Protein AF-Q0UBM4-F1 (afdb_monomer)

pLDDT: mean 86.52, std 18.06, range [36.97, 98.38]

Sequence (150 aa):
MHYLSWSVLALAASATPLAAHKRDNTVAVTSLEKHVNATSGSGNVAAAGRLSPFGDIGTGCGINWQEDVSYGGGLQAGSSNFGLGSGFTITPDTITIGAGIGLNTANASASVQFTGSRNGSVELTFSSSAPIACVPGMRDGKSIVTCKTM

Secondary structure (DSSP, 8-state):
---PPPPP-------PPPP-----TTEEEEEEEEEE-SSEEEEEEEEEEEETTTEEEEEEEEEEEETTTEEEEEEEEEESSEEEEEEEEE-SSEEEEEEEEEEGGGTEEEEEEEEEETTS-EEEEEEESS-EEEEEEEETTEEEEEEEE-

Structure (mmCIF, N/CA/C/O backbone):
data_AF-Q0UBM4-F1
#
_entry.id   AF-Q0UBM4-F1
#
loop_
_atom_site.group_PDB
_atom_site.id
_atom_site.type_symbol
_atom_site.label_atom_id
_atom_site.label_alt_id
_atom_site.label_comp_id
_atom_site.label_asym_id
_atom_site.label_entity_id
_atom_site.label_seq_id
_atom_site.pdbx_PDB_ins_code
_atom_site.Cartn_x
_atom_site.Cartn_y
_atom_site.Cartn_z
_atom_site.occupancy
_atom_site.B_iso_or_equiv
_atom_site.auth_seq_id
_atom_site.auth_comp_id
_atom_site.auth_asym_id
_atom_site.auth_atom_id
_atom_site.pdbx_PDB_model_num
ATOM 1 N N . MET A 1 1 ? 56.326 -25.542 -29.195 1.00 36.97 1 MET A N 1
ATOM 2 C CA . MET A 1 1 ? 55.181 -25.323 -30.108 1.00 36.97 1 MET A CA 1
ATOM 3 C C . MET A 1 1 ? 54.330 -26.586 -30.031 1.00 36.97 1 MET A C 1
ATOM 5 O O . MET A 1 1 ? 54.819 -27.623 -30.443 1.00 36.97 1 MET A O 1
ATOM 9 N N . HIS A 1 2 ? 53.381 -26.631 -29.086 1.00 37.31 2 HIS A N 1
ATOM 10 C CA . HIS A 1 2 ? 51.919 -26.498 -29.292 1.00 37.31 2 HIS A CA 1
ATOM 11 C C . HIS A 1 2 ? 51.336 -27.685 -30.101 1.00 37.31 2 HIS A C 1
ATOM 13 O O . HIS A 1 2 ? 51.873 -27.998 -31.150 1.00 37.31 2 HIS A O 1
ATOM 19 N N . TYR A 1 3 ? 50.289 -28.418 -29.703 1.00 37.66 3 TYR A N 1
ATOM 20 C CA . TYR A 1 3 ? 49.073 -28.063 -28.958 1.00 37.66 3 TYR A CA 1
ATOM 21 C C . TYR A 1 3 ? 48.507 -29.282 -28.190 1.00 37.66 3 TYR A C 1
ATOM 23 O O . TYR A 1 3 ? 48.467 -30.383 -28.733 1.00 37.66 3 TYR A O 1
ATOM 31 N N . LEU A 1 4 ? 48.008 -29.075 -26.962 1.00 43.72 4 LEU A N 1
ATOM 32 C CA . LEU A 1 4 ? 47.051 -29.983 -26.314 1.00 43.72 4 LEU A CA 1
ATOM 33 C C . LEU A 1 4 ? 45.644 -29.646 -26.835 1.00 43.72 4 LEU A C 1
ATOM 35 O O . LEU A 1 4 ? 45.197 -28.509 -26.703 1.00 43.72 4 LEU A O 1
ATOM 39 N N . SER A 1 5 ? 44.957 -30.630 -27.413 1.00 45.50 5 SER A N 1
ATOM 40 C CA . SER A 1 5 ? 43.545 -30.547 -27.804 1.00 45.50 5 SER A CA 1
ATOM 41 C C . SER A 1 5 ? 42.665 -30.824 -26.584 1.00 45.50 5 SER A C 1
ATOM 43 O O . SER A 1 5 ? 42.722 -31.920 -26.028 1.00 45.50 5 SER A O 1
ATOM 45 N N . TRP A 1 6 ? 41.856 -29.854 -26.160 1.00 40.59 6 TRP A N 1
ATOM 46 C CA . TRP A 1 6 ? 40.820 -30.042 -25.141 1.00 40.59 6 TRP A CA 1
ATOM 47 C C . TRP A 1 6 ? 39.453 -30.152 -25.814 1.00 40.59 6 TRP A C 1
ATOM 49 O O . TRP A 1 6 ? 38.990 -29.223 -26.472 1.00 40.59 6 TRP A O 1
ATOM 59 N N . SER A 1 7 ? 38.818 -31.309 -25.649 1.00 48.16 7 SER A N 1
ATOM 60 C CA . SER A 1 7 ? 37.453 -31.578 -26.097 1.00 48.16 7 SER A CA 1
ATOM 61 C C . SER A 1 7 ? 36.454 -30.819 -25.219 1.00 48.16 7 SER A C 1
ATOM 63 O O . SER A 1 7 ? 36.449 -30.983 -24.000 1.00 48.16 7 SER A O 1
ATOM 65 N N . VAL A 1 8 ? 35.591 -30.006 -25.829 1.00 50.16 8 VAL A N 1
ATOM 66 C CA . VAL A 1 8 ? 34.486 -29.318 -25.144 1.00 50.16 8 VAL A CA 1
ATOM 67 C C . VAL A 1 8 ? 33.307 -30.285 -25.002 1.00 50.16 8 VAL A C 1
ATOM 69 O O . VAL A 1 8 ? 32.775 -30.771 -25.998 1.00 50.16 8 VAL A O 1
ATOM 72 N N . LEU A 1 9 ? 32.896 -30.561 -23.763 1.00 48.84 9 LEU A N 1
ATOM 73 C CA . LEU A 1 9 ? 31.675 -31.301 -23.440 1.00 48.84 9 LEU A CA 1
ATOM 74 C C . LEU A 1 9 ? 30.490 -30.318 -23.443 1.00 48.84 9 LEU A C 1
ATOM 76 O O . LEU A 1 9 ? 30.443 -29.404 -22.621 1.00 48.84 9 LEU A O 1
ATOM 80 N N . ALA A 1 10 ? 29.538 -30.481 -24.362 1.00 53.50 10 ALA A N 1
ATOM 81 C CA . ALA A 1 10 ? 28.302 -29.700 -24.369 1.00 53.50 10 ALA A CA 1
ATOM 82 C C . ALA A 1 10 ? 27.310 -30.273 -23.340 1.00 53.50 10 ALA A C 1
ATOM 84 O O . ALA A 1 10 ? 26.873 -31.417 -23.470 1.00 53.50 10 ALA A O 1
ATOM 85 N N . LEU A 1 11 ? 26.942 -29.486 -22.321 1.00 47.72 11 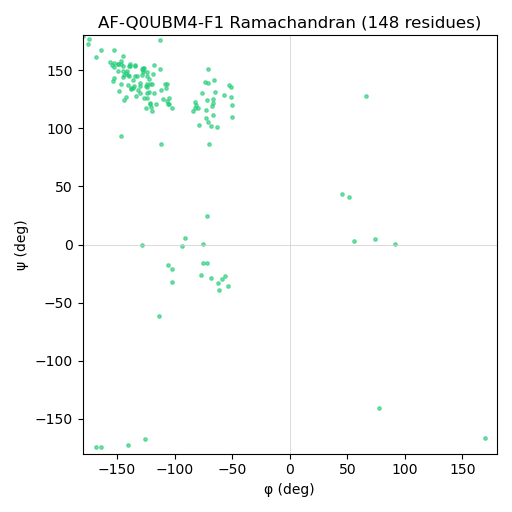LEU A N 1
ATOM 86 C CA . LEU A 1 11 ? 25.814 -29.804 -21.441 1.00 47.72 11 LEU A CA 1
ATOM 87 C C . LEU A 1 11 ? 24.502 -29.579 -22.203 1.00 47.72 11 LEU A C 1
ATOM 89 O O . LEU A 1 11 ? 24.156 -28.448 -22.545 1.00 47.72 11 LEU A O 1
ATOM 93 N N . ALA A 1 12 ? 23.747 -30.652 -22.425 1.00 49.31 12 ALA A N 1
ATOM 94 C CA . ALA A 1 12 ? 22.353 -30.565 -22.831 1.00 49.31 12 ALA A CA 1
ATOM 95 C C . ALA A 1 12 ? 21.511 -30.106 -21.629 1.00 49.31 12 ALA A C 1
ATOM 97 O O . ALA A 1 12 ? 21.311 -30.856 -20.675 1.00 49.31 12 ALA A O 1
ATOM 98 N N . ALA A 1 13 ? 21.020 -28.867 -21.666 1.00 46.41 13 ALA A N 1
ATOM 99 C CA . ALA A 1 13 ? 19.990 -28.405 -20.746 1.00 46.41 13 ALA A CA 1
ATOM 100 C C . ALA A 1 13 ? 18.665 -29.088 -21.117 1.00 46.41 13 ALA A C 1
ATOM 102 O O . ALA A 1 13 ? 18.042 -28.760 -22.127 1.00 46.41 13 ALA A O 1
ATOM 103 N N . SER A 1 14 ? 18.238 -30.068 -20.323 1.00 49.84 14 SER A N 1
ATOM 104 C CA . SER A 1 14 ? 16.912 -30.666 -20.445 1.00 49.84 14 SER A CA 1
ATOM 105 C C . SER A 1 14 ? 15.857 -29.640 -20.025 1.00 49.84 14 SER A C 1
ATOM 107 O O . SER A 1 14 ? 15.654 -29.404 -18.834 1.00 49.84 14 SER A O 1
ATOM 109 N N . ALA A 1 15 ? 15.194 -29.018 -21.000 1.00 47.88 15 ALA A N 1
ATOM 110 C CA . ALA A 1 15 ? 13.982 -28.247 -20.766 1.00 47.88 15 ALA A CA 1
ATOM 111 C C . ALA A 1 15 ? 12.874 -29.209 -20.316 1.00 47.88 15 ALA A C 1
ATOM 113 O O . ALA A 1 15 ? 12.421 -30.059 -21.084 1.00 47.88 15 ALA A O 1
ATOM 114 N N . THR A 1 16 ? 12.454 -29.107 -19.059 1.00 52.97 16 THR A N 1
ATOM 115 C CA . THR A 1 16 ? 11.250 -29.781 -18.574 1.00 52.97 16 THR A CA 1
ATOM 116 C C . THR A 1 16 ? 10.032 -29.163 -19.269 1.00 52.97 16 THR A C 1
ATOM 118 O O . THR A 1 16 ? 9.858 -27.943 -19.215 1.00 52.97 16 THR A O 1
ATOM 121 N N . PRO A 1 17 ? 9.169 -29.947 -19.941 1.00 48.25 17 PRO A N 1
ATOM 122 C CA . PRO A 1 17 ? 7.923 -29.403 -20.455 1.00 48.25 17 PRO A CA 1
ATOM 123 C C . PRO A 1 17 ? 7.040 -29.028 -19.260 1.00 48.25 17 PRO A C 1
ATOM 125 O O . PRO A 1 17 ? 6.744 -29.876 -18.416 1.00 48.25 17 PRO A O 1
ATOM 128 N N . LEU A 1 18 ? 6.637 -27.753 -19.177 1.00 47.31 18 LEU A N 1
ATOM 129 C CA . LEU A 1 18 ? 5.588 -27.318 -18.257 1.00 47.31 18 LEU A CA 1
ATOM 130 C C . LEU A 1 18 ? 4.381 -28.240 -18.449 1.00 47.31 18 LEU A C 1
ATOM 132 O O . LEU A 1 18 ? 3.827 -28.328 -19.546 1.00 47.31 18 LEU A O 1
ATOM 136 N N . ALA A 1 19 ? 3.987 -28.926 -17.378 1.00 48.41 19 ALA A N 1
ATOM 137 C CA . ALA A 1 19 ? 2.752 -29.686 -17.342 1.00 48.41 19 ALA A CA 1
ATOM 138 C C . ALA A 1 19 ? 1.604 -28.782 -17.811 1.00 48.41 19 ALA A C 1
ATOM 140 O O . ALA A 1 19 ? 1.424 -27.671 -17.307 1.00 48.41 19 ALA A O 1
ATOM 141 N N . ALA A 1 20 ? 0.847 -29.246 -18.802 1.00 45.69 20 ALA A N 1
ATOM 142 C CA . ALA A 1 20 ? -0.314 -28.534 -19.303 1.00 45.69 20 ALA A CA 1
ATOM 143 C C . ALA A 1 20 ? -1.352 -28.433 -18.173 1.00 45.69 20 ALA A C 1
ATOM 145 O O . ALA A 1 20 ? -2.048 -29.400 -17.862 1.00 45.69 20 ALA A O 1
ATOM 146 N N . HIS A 1 21 ? -1.430 -27.269 -17.526 1.00 50.00 21 HIS A N 1
ATOM 147 C CA . HIS A 1 21 ? -2.497 -26.963 -16.582 1.00 50.00 21 HIS A CA 1
ATOM 148 C C . HIS A 1 21 ? -3.846 -27.102 -17.301 1.00 50.00 21 HIS A C 1
ATOM 150 O O . HIS A 1 21 ? -4.048 -26.516 -18.367 1.00 50.00 21 HIS A O 1
ATOM 156 N N . LYS A 1 22 ? -4.778 -27.872 -16.718 1.00 45.59 22 LYS A N 1
ATOM 157 C CA . LYS A 1 22 ? -6.197 -27.849 -17.103 1.00 45.59 22 LYS A CA 1
ATOM 158 C C . LYS A 1 22 ? -6.653 -26.385 -17.109 1.00 45.59 22 LYS A C 1
ATOM 160 O O . LYS A 1 22 ? -6.734 -25.771 -16.050 1.00 45.59 22 LYS A O 1
ATOM 165 N N . ARG A 1 23 ? -6.903 -25.828 -18.299 1.00 48.62 23 ARG A N 1
ATOM 166 C CA . ARG A 1 23 ? -7.475 -24.489 -18.481 1.00 48.62 23 ARG A CA 1
ATOM 167 C C . ARG A 1 23 ? -8.934 -24.518 -18.044 1.00 48.62 23 ARG A C 1
ATOM 169 O O . ARG A 1 23 ? -9.822 -24.747 -18.858 1.00 48.62 23 ARG A O 1
ATOM 176 N N . ASP A 1 24 ? -9.171 -24.309 -16.760 1.00 58.72 24 ASP A N 1
ATOM 177 C CA . ASP A 1 24 ? -10.438 -23.737 -16.333 1.00 58.72 24 ASP A CA 1
ATOM 178 C C . ASP A 1 24 ? -10.321 -22.226 -16.587 1.00 58.72 24 ASP A C 1
ATOM 180 O O . ASP A 1 24 ? -9.568 -21.527 -15.913 1.00 58.72 24 ASP A O 1
ATOM 184 N N . ASN A 1 25 ? -10.945 -21.736 -17.662 1.00 59.38 25 ASN A N 1
ATOM 185 C CA . ASN A 1 25 ? -10.786 -20.368 -18.188 1.00 59.38 25 ASN A CA 1
ATOM 186 C C . ASN A 1 25 ? -11.458 -19.288 -17.307 1.00 59.38 25 ASN A C 1
ATOM 188 O O . ASN A 1 25 ? -11.834 -18.225 -17.798 1.00 59.38 25 ASN A O 1
ATOM 192 N N . THR A 1 26 ? -11.658 -19.541 -16.016 1.00 81.19 26 THR A N 1
ATOM 193 C CA . THR A 1 26 ? -12.368 -18.625 -15.115 1.00 81.19 26 THR A CA 1
ATOM 194 C C . THR A 1 26 ? -11.515 -17.437 -14.677 1.00 81.19 26 THR A C 1
ATOM 196 O O . THR A 1 26 ? -12.078 -16.382 -14.399 1.00 81.19 26 THR A O 1
ATOM 199 N N . VAL A 1 27 ? -10.181 -17.563 -14.663 1.00 89.75 27 VAL A N 1
ATOM 200 C CA . VAL A 1 27 ? -9.229 -16.481 -14.348 1.00 89.75 27 VAL A CA 1
ATOM 201 C C . VAL A 1 27 ? -8.066 -16.512 -15.336 1.00 89.75 27 VAL A C 1
ATOM 203 O O . VAL A 1 27 ? -7.504 -17.573 -15.602 1.00 89.75 27 VAL A O 1
ATOM 206 N N . ALA A 1 28 ? -7.684 -15.351 -15.865 1.00 93.44 28 ALA A N 1
ATOM 207 C CA . ALA A 1 28 ? -6.586 -15.216 -16.816 1.00 93.44 28 ALA A CA 1
ATOM 208 C C . ALA A 1 28 ? -5.667 -14.047 -16.453 1.00 93.44 28 ALA A C 1
ATOM 210 O O . ALA A 1 28 ? -6.090 -13.081 -15.818 1.00 93.44 28 ALA A O 1
ATOM 211 N N . VAL A 1 29 ? -4.406 -14.130 -16.888 1.00 95.12 29 VAL A N 1
ATOM 212 C CA . VAL A 1 29 ? -3.482 -12.990 -16.855 1.00 95.12 29 VAL A CA 1
ATOM 213 C C . VAL A 1 29 ? -3.991 -11.951 -17.847 1.00 95.12 29 VAL A C 1
ATOM 215 O O . VAL A 1 29 ? -4.109 -12.237 -19.037 1.00 95.12 29 VAL A O 1
ATOM 218 N N . THR A 1 30 ? -4.314 -10.765 -17.346 1.00 95.44 30 THR A N 1
ATOM 219 C CA . THR A 1 30 ? -4.857 -9.657 -18.142 1.00 95.44 30 THR A CA 1
ATOM 220 C C . THR A 1 30 ? -3.814 -8.597 -18.456 1.00 95.44 30 THR A C 1
ATOM 222 O O . THR A 1 30 ? -3.978 -7.864 -19.425 1.00 95.44 30 THR A O 1
ATOM 225 N N . SER A 1 31 ? -2.734 -8.532 -17.676 1.00 95.94 31 SER A N 1
ATOM 226 C CA . SER A 1 31 ? -1.597 -7.655 -17.944 1.00 95.94 31 SER A CA 1
ATOM 227 C C . SER A 1 31 ? -0.302 -8.315 -17.481 1.00 95.94 31 SER A C 1
ATOM 229 O O . SER A 1 31 ? -0.244 -8.936 -16.417 1.00 95.94 31 SER A O 1
ATOM 231 N N . LEU A 1 32 ? 0.728 -8.184 -18.311 1.00 96.88 32 LEU A N 1
ATOM 232 C CA . LEU A 1 32 ? 2.115 -8.506 -18.006 1.00 96.88 32 LEU A CA 1
ATOM 233 C C . LEU A 1 32 ? 2.968 -7.500 -18.772 1.00 96.88 32 LEU A C 1
ATOM 235 O O . LEU A 1 32 ? 3.254 -7.680 -19.956 1.00 96.88 32 LEU A O 1
ATOM 239 N N . GLU A 1 33 ? 3.311 -6.412 -18.102 1.00 97.12 33 GLU A N 1
ATOM 240 C CA . GLU A 1 33 ? 3.904 -5.238 -18.729 1.00 97.12 33 GLU A CA 1
ATOM 241 C C . GLU A 1 33 ? 5.187 -4.839 -18.009 1.00 97.12 33 GLU A C 1
ATOM 243 O O . GLU A 1 33 ? 5.387 -5.086 -16.815 1.00 97.12 33 GLU A O 1
ATOM 248 N N . LYS A 1 34 ? 6.099 -4.251 -18.780 1.00 96.81 34 LYS A N 1
ATOM 249 C CA . LYS A 1 34 ? 7.383 -3.758 -18.299 1.00 96.81 34 LYS A CA 1
ATOM 250 C C . LYS A 1 34 ? 7.789 -2.549 -19.123 1.00 96.81 34 LYS A C 1
ATOM 252 O O . LYS A 1 34 ? 7.832 -2.621 -20.350 1.00 96.81 34 LYS A O 1
ATOM 257 N N . HIS A 1 35 ? 8.195 -1.490 -18.436 1.00 96.62 35 HIS A N 1
ATOM 258 C CA . HIS A 1 35 ? 8.743 -0.288 -19.050 1.00 96.62 35 HIS A CA 1
ATOM 259 C C . HIS A 1 35 ? 10.052 0.079 -18.365 1.00 96.62 35 HIS A C 1
ATOM 261 O O . HIS A 1 35 ? 10.126 0.111 -17.143 1.00 96.62 35 HIS A O 1
ATOM 267 N N . VAL A 1 36 ? 11.104 0.327 -19.143 1.00 96.81 36 VAL A N 1
ATOM 268 C CA . VAL A 1 36 ? 12.428 0.678 -18.613 1.00 96.81 36 VAL A CA 1
ATOM 269 C C . VAL A 1 36 ? 13.049 1.747 -19.494 1.00 96.81 36 VAL A C 1
ATOM 271 O O . VAL A 1 36 ? 12.989 1.655 -20.719 1.00 96.81 36 VAL A O 1
ATOM 274 N N . ASN A 1 37 ? 13.663 2.738 -18.863 1.00 96.6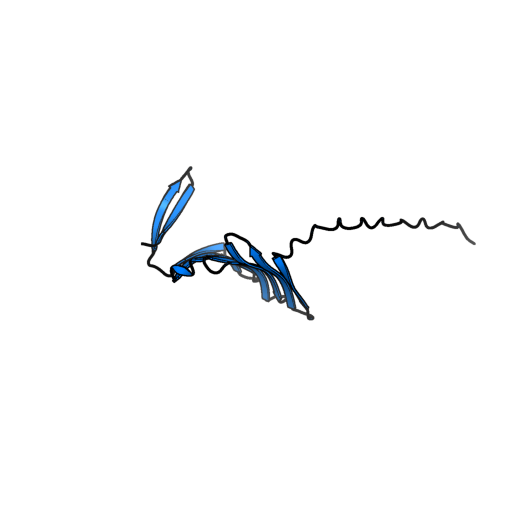2 37 ASN A N 1
ATOM 275 C CA . ASN A 1 37 ? 14.570 3.682 -19.501 1.00 96.62 37 ASN A CA 1
ATOM 276 C C . ASN A 1 37 ? 15.913 3.694 -18.740 1.00 96.62 37 ASN A C 1
ATOM 278 O O . ASN A 1 37 ? 16.184 2.796 -17.946 1.00 96.62 37 ASN A O 1
ATOM 282 N N . ALA A 1 38 ? 16.773 4.678 -19.015 1.00 96.12 38 ALA A N 1
ATOM 283 C CA . ALA A 1 38 ? 18.115 4.733 -18.441 1.00 96.12 38 ALA A CA 1
ATOM 284 C C . ALA A 1 38 ? 18.145 4.856 -16.904 1.00 96.12 38 ALA A C 1
ATOM 286 O O . ALA A 1 38 ? 19.055 4.308 -16.296 1.00 96.12 38 ALA A O 1
ATOM 287 N N . THR A 1 39 ? 17.179 5.546 -16.287 1.00 96.62 39 THR A N 1
ATOM 288 C CA . THR A 1 39 ? 17.207 5.896 -14.851 1.00 96.62 39 THR A CA 1
ATOM 289 C C . THR A 1 39 ? 15.936 5.501 -14.098 1.00 96.62 39 THR A C 1
ATOM 291 O O . THR A 1 39 ? 15.820 5.734 -12.897 1.00 96.62 39 THR A O 1
ATOM 294 N N . SER A 1 40 ? 14.946 4.909 -14.767 1.00 97.56 40 SER A N 1
ATOM 295 C CA . SER A 1 40 ? 13.687 4.503 -14.151 1.00 97.56 40 SER A CA 1
ATOM 296 C C . SER A 1 40 ? 13.026 3.330 -14.863 1.00 97.56 40 SER A C 1
ATOM 298 O O . SER A 1 40 ? 13.385 2.932 -15.978 1.00 97.56 40 SER A O 1
ATOM 300 N N . GLY A 1 41 ? 12.028 2.762 -14.199 1.00 98.06 41 GLY A N 1
ATOM 301 C CA . GLY A 1 41 ? 11.185 1.754 -14.807 1.00 98.06 41 GLY A CA 1
ATOM 302 C C . GLY A 1 41 ? 10.014 1.329 -13.942 1.00 98.06 41 GLY A C 1
ATOM 303 O O . GLY A 1 41 ? 9.823 1.782 -12.812 1.00 98.06 41 GLY A O 1
ATOM 304 N N . SER A 1 42 ? 9.213 0.450 -14.523 1.00 97.94 42 SER A N 1
ATOM 305 C CA . SER A 1 42 ? 8.085 -0.207 -13.895 1.00 97.94 42 SER A CA 1
ATOM 306 C C . SER A 1 42 ? 7.923 -1.622 -14.436 1.00 97.94 42 SER A C 1
ATOM 308 O O . SER A 1 42 ? 8.387 -1.975 -15.526 1.00 97.94 42 SER A O 1
ATOM 310 N N . GLY A 1 43 ? 7.250 -2.449 -13.651 1.00 97.81 43 GLY A N 1
ATOM 311 C CA . GLY A 1 43 ? 6.777 -3.749 -14.089 1.00 97.81 43 GLY A CA 1
ATOM 312 C C . GLY A 1 43 ? 5.546 -4.138 -13.299 1.00 97.81 43 GLY A C 1
ATOM 313 O O . GLY A 1 43 ? 5.457 -3.840 -12.109 1.00 97.81 43 GLY A O 1
ATOM 314 N N . ASN A 1 44 ? 4.600 -4.798 -13.951 1.00 97.81 44 ASN A N 1
ATOM 315 C CA . ASN A 1 44 ? 3.374 -5.239 -13.310 1.00 97.81 44 ASN A CA 1
ATOM 316 C C . ASN A 1 44 ? 2.879 -6.559 -13.891 1.00 97.81 44 ASN A C 1
ATOM 318 O O . ASN A 1 44 ? 3.144 -6.914 -15.040 1.00 97.81 44 ASN A O 1
ATOM 322 N N . VAL A 1 45 ? 2.117 -7.268 -13.069 1.00 97.75 45 VAL A N 1
ATOM 323 C CA . VAL A 1 45 ? 1.331 -8.425 -13.476 1.00 97.75 45 VAL A CA 1
ATOM 324 C C . VAL A 1 45 ? -0.052 -8.306 -12.858 1.00 97.75 45 VAL A C 1
ATOM 326 O O . VAL A 1 45 ? -0.194 -7.959 -11.686 1.00 97.75 45 VAL A O 1
ATOM 329 N N . ALA A 1 46 ? -1.078 -8.586 -13.650 1.00 97.06 46 ALA A N 1
ATOM 330 C CA . ALA A 1 46 ? -2.452 -8.630 -13.183 1.00 97.06 46 ALA A CA 1
ATOM 331 C C . ALA A 1 46 ? -3.163 -9.864 -13.725 1.00 97.06 46 ALA A C 1
ATOM 333 O O . ALA A 1 46 ? -2.936 -10.295 -14.858 1.00 97.06 46 ALA A O 1
ATOM 334 N N . ALA A 1 47 ? -4.045 -10.418 -12.905 1.00 96.12 47 ALA A N 1
ATOM 335 C CA . ALA A 1 47 ? -4.956 -11.477 -13.279 1.00 96.12 47 ALA A CA 1
ATOM 336 C C . ALA A 1 47 ? -6.372 -11.096 -12.856 1.00 96.12 47 ALA A C 1
ATOM 338 O O . ALA A 1 47 ? -6.595 -10.562 -11.769 1.00 96.12 47 ALA A O 1
ATOM 339 N N . ALA A 1 48 ? -7.338 -11.384 -13.715 1.00 95.56 48 ALA A N 1
ATOM 340 C CA . ALA A 1 48 ? -8.738 -11.119 -13.442 1.00 95.56 48 ALA A CA 1
ATOM 341 C C . ALA A 1 48 ? -9.615 -12.204 -14.058 1.00 95.56 48 ALA A C 1
ATOM 343 O O . ALA A 1 48 ? -9.188 -12.972 -14.925 1.00 95.56 48 ALA A O 1
ATOM 344 N N . GLY A 1 49 ? -10.848 -12.277 -13.581 1.00 93.31 49 GLY A N 1
ATOM 345 C CA . GLY A 1 49 ? -11.806 -13.257 -14.053 1.00 93.31 49 GLY A CA 1
ATOM 346 C C . GLY A 1 49 ? -13.054 -13.309 -13.195 1.00 93.31 49 GLY A C 1
ATOM 347 O O . GLY A 1 49 ? -13.294 -12.427 -12.374 1.00 93.31 49 GLY A O 1
ATOM 348 N N . ARG A 1 50 ? -13.847 -14.360 -13.380 1.00 91.56 50 ARG A N 1
ATOM 349 C CA . ARG A 1 50 ? -15.091 -14.576 -12.647 1.00 91.56 50 ARG A CA 1
ATOM 350 C C . ARG A 1 50 ? -15.014 -15.890 -11.890 1.00 91.56 50 ARG A C 1
ATOM 352 O O . ARG A 1 50 ? -14.903 -16.948 -12.498 1.00 91.56 50 ARG A O 1
ATOM 359 N N . LEU A 1 51 ? -15.102 -15.829 -10.565 1.00 85.44 51 LEU A N 1
ATOM 360 C CA . LEU A 1 51 ? -14.991 -16.987 -9.684 1.00 85.44 51 LEU A CA 1
ATOM 361 C C . LEU A 1 51 ? -16.230 -17.084 -8.794 1.00 85.44 51 LEU A C 1
ATOM 363 O O . LEU A 1 51 ? -16.493 -16.200 -7.984 1.00 85.44 51 LEU A O 1
ATOM 367 N N . SER A 1 52 ? -17.003 -18.162 -8.917 1.00 82.25 52 SER A N 1
ATOM 368 C CA . SER A 1 52 ? -18.124 -18.419 -8.003 1.00 82.25 52 SER A CA 1
ATOM 369 C C . SER A 1 52 ? -17.603 -18.814 -6.611 1.00 82.25 52 SER A C 1
ATOM 371 O O . SER A 1 52 ? -16.643 -19.584 -6.544 1.00 82.25 52 SER A O 1
ATOM 373 N N . PRO A 1 53 ? -18.195 -18.335 -5.497 1.00 86.06 53 PRO A N 1
ATOM 374 C CA . PRO A 1 53 ? -19.367 -17.452 -5.393 1.00 86.06 53 PRO A CA 1
ATOM 375 C C . PRO A 1 53 ? -19.034 -15.946 -5.367 1.00 86.06 53 PRO A C 1
ATOM 377 O O . PRO A 1 53 ? -19.918 -15.125 -5.144 1.00 86.06 53 PRO A O 1
ATOM 380 N N . PHE A 1 54 ? -17.772 -15.568 -5.560 1.00 83.62 54 PHE A N 1
ATOM 381 C CA . PHE A 1 54 ? -17.270 -14.200 -5.389 1.00 83.62 54 PHE A CA 1
ATOM 382 C C . PHE A 1 54 ? -17.644 -13.232 -6.522 1.00 83.62 54 PHE A C 1
ATOM 384 O O . PHE A 1 54 ? -17.556 -12.020 -6.334 1.00 83.62 54 PHE A O 1
ATOM 391 N N . GLY A 1 55 ? -18.078 -13.749 -7.673 1.00 87.44 55 GLY A N 1
ATOM 392 C CA . GLY A 1 55 ? -18.372 -12.940 -8.852 1.00 87.44 55 GLY A CA 1
ATOM 393 C C . GLY A 1 55 ? -17.090 -12.531 -9.569 1.00 87.44 55 GLY A C 1
ATOM 394 O O . GLY A 1 55 ? -16.174 -13.343 -9.703 1.00 87.44 55 GLY A O 1
ATOM 395 N N . ASP A 1 56 ? -17.041 -11.297 -10.063 1.00 91.56 56 ASP A N 1
ATOM 396 C CA . ASP A 1 56 ? -15.861 -10.786 -10.757 1.00 91.56 56 ASP A CA 1
ATOM 397 C C . ASP A 1 56 ? -14.775 -10.435 -9.739 1.00 91.56 56 ASP A C 1
ATOM 399 O O . ASP A 1 56 ? -15.032 -9.762 -8.736 1.00 91.56 56 ASP A O 1
ATOM 403 N N . ILE A 1 57 ? -13.567 -10.925 -9.998 1.00 93.62 57 ILE A N 1
ATOM 404 C CA . ILE A 1 57 ? -12.392 -10.744 -9.156 1.00 93.62 57 ILE A CA 1
ATOM 405 C C . ILE A 1 57 ? -11.223 -10.216 -9.979 1.00 93.62 57 ILE A C 1
ATOM 407 O O . ILE A 1 57 ? -11.075 -10.516 -11.167 1.00 93.62 57 ILE A O 1
ATOM 411 N N . GLY A 1 58 ? -10.350 -9.471 -9.316 1.00 95.25 58 GLY A N 1
ATOM 412 C CA . GLY A 1 58 ? -9.080 -9.032 -9.869 1.00 95.25 58 GLY A CA 1
ATOM 413 C C . GLY A 1 58 ? -8.004 -9.023 -8.800 1.00 95.25 58 GLY A C 1
ATOM 414 O O . GLY A 1 58 ? -8.277 -8.735 -7.635 1.00 95.25 58 GLY A O 1
ATOM 415 N N . THR A 1 59 ? -6.781 -9.341 -9.200 1.00 96.75 59 THR A N 1
ATOM 416 C CA . THR A 1 59 ? -5.579 -9.133 -8.401 1.00 96.75 59 THR A CA 1
ATOM 417 C C . THR A 1 59 ? -4.457 -8.634 -9.294 1.00 96.75 59 THR A C 1
ATOM 419 O O . THR A 1 59 ? -4.347 -9.028 -10.455 1.00 96.75 59 THR A O 1
ATOM 422 N N . GLY A 1 60 ? -3.614 -7.766 -8.766 1.00 97.06 60 GLY A N 1
ATOM 423 C CA . GLY A 1 60 ? -2.456 -7.263 -9.471 1.00 97.06 60 GLY A CA 1
ATOM 424 C C . GLY A 1 60 ? -1.368 -6.853 -8.507 1.00 97.06 60 GLY A C 1
ATOM 425 O O . GLY A 1 60 ? -1.623 -6.483 -7.361 1.00 97.06 60 GLY A O 1
ATOM 426 N N . CYS A 1 61 ? -0.139 -6.924 -8.987 1.00 97.31 61 CYS A N 1
ATOM 427 C CA . CYS A 1 61 ? 0.995 -6.335 -8.314 1.00 97.31 61 CYS A CA 1
ATOM 428 C C . CYS A 1 61 ? 1.854 -5.573 -9.305 1.00 97.31 61 CYS A C 1
ATOM 430 O O . CYS A 1 61 ? 1.868 -5.856 -10.505 1.00 97.31 61 CYS A O 1
ATOM 432 N N . GLY A 1 62 ? 2.567 -4.589 -8.785 1.00 97.75 62 GLY A N 1
ATOM 433 C CA . GLY A 1 62 ? 3.467 -3.787 -9.584 1.00 97.75 62 GLY A CA 1
ATOM 434 C C . GLY A 1 62 ? 4.601 -3.243 -8.749 1.00 97.75 62 GLY A C 1
ATOM 435 O O . GLY A 1 62 ? 4.487 -3.117 -7.531 1.00 97.75 62 GLY A O 1
ATOM 436 N N . ILE A 1 63 ? 5.689 -2.933 -9.435 1.00 97.62 63 ILE A N 1
ATOM 437 C CA . ILE A 1 63 ? 6.829 -2.207 -8.901 1.00 97.62 63 ILE A CA 1
ATOM 438 C C . ILE A 1 63 ? 7.140 -1.030 -9.815 1.00 97.62 63 ILE A C 1
ATOM 440 O O . ILE A 1 63 ? 6.921 -1.086 -11.028 1.00 97.62 63 ILE A O 1
ATOM 444 N N . ASN A 1 64 ? 7.701 0.017 -9.234 1.00 97.56 64 ASN A N 1
ATOM 445 C CA . ASN A 1 64 ? 8.243 1.152 -9.959 1.00 97.56 64 ASN A CA 1
ATOM 446 C C . ASN A 1 64 ? 9.480 1.66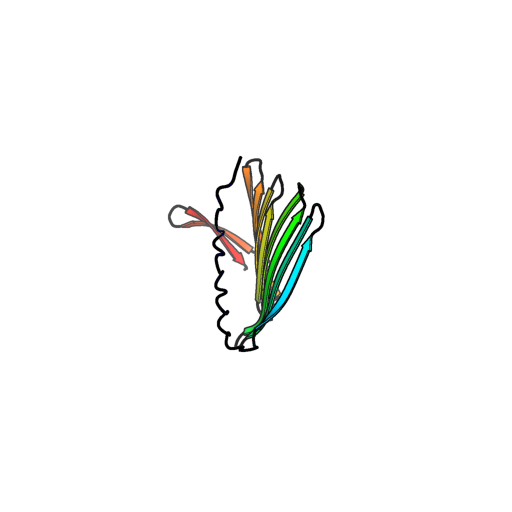8 -9.232 1.00 97.56 64 ASN A C 1
ATOM 448 O O . ASN A 1 64 ? 9.587 1.566 -8.010 1.00 97.56 64 ASN A O 1
ATOM 452 N N . TRP A 1 65 ? 10.424 2.211 -9.985 1.00 98.25 65 TRP A N 1
ATOM 453 C CA . TRP A 1 65 ? 11.651 2.760 -9.427 1.00 98.25 65 TRP A CA 1
ATOM 454 C C . TRP A 1 65 ? 12.169 3.916 -10.267 1.00 98.25 65 TRP A C 1
ATOM 456 O O . TRP A 1 65 ? 11.915 4.003 -11.469 1.00 98.25 65 TRP A O 1
ATOM 466 N N . GLN A 1 66 ? 12.928 4.780 -9.610 1.00 98.12 66 GLN A N 1
ATOM 467 C CA . GLN A 1 66 ? 13.700 5.857 -10.193 1.00 98.12 66 GLN A CA 1
ATOM 468 C C . GLN A 1 66 ? 14.997 5.991 -9.393 1.00 98.12 66 GLN A C 1
ATOM 470 O O . GLN A 1 66 ? 14.964 6.140 -8.169 1.00 98.12 66 GLN A O 1
ATOM 475 N N . GLU A 1 67 ? 16.124 5.911 -10.093 1.00 96.56 67 GLU A N 1
ATOM 476 C CA . GLU A 1 67 ? 17.467 6.012 -9.528 1.00 96.56 67 GLU A CA 1
ATOM 477 C C . GLU A 1 67 ? 17.616 7.281 -8.684 1.00 96.56 67 GLU A C 1
ATOM 479 O O . GLU A 1 67 ? 17.087 8.334 -9.040 1.00 96.56 67 GLU A O 1
ATOM 484 N N . ASP A 1 68 ? 18.268 7.141 -7.528 1.00 94.94 68 ASP A N 1
ATOM 485 C CA . ASP A 1 68 ? 18.497 8.187 -6.521 1.00 94.94 68 ASP A CA 1
ATOM 486 C C . ASP A 1 68 ? 17.249 8.907 -5.969 1.00 94.94 68 ASP A C 1
ATOM 488 O O . ASP A 1 68 ? 17.373 9.796 -5.127 1.00 94.94 68 ASP A O 1
ATOM 492 N N . VAL A 1 69 ? 16.039 8.506 -6.375 1.00 97.19 69 VAL A N 1
ATOM 493 C CA . VAL A 1 69 ? 14.779 9.131 -5.949 1.00 97.19 69 VAL A CA 1
ATOM 494 C C . VAL A 1 69 ? 13.946 8.179 -5.101 1.00 97.19 69 VAL A C 1
ATOM 496 O O . VAL A 1 69 ? 13.641 8.486 -3.949 1.00 97.19 69 VAL A O 1
ATOM 499 N N . SER A 1 70 ? 13.531 7.035 -5.655 1.00 97.81 70 SER A N 1
ATOM 500 C CA . SER A 1 70 ? 12.682 6.087 -4.928 1.00 97.81 70 SER A CA 1
ATOM 501 C C . SER A 1 70 ? 12.551 4.733 -5.615 1.00 97.81 70 SER A C 1
ATOM 503 O O . SER A 1 70 ? 12.738 4.599 -6.823 1.00 97.81 70 SER A O 1
ATOM 505 N N . TYR A 1 71 ? 12.135 3.729 -4.855 1.00 98.12 71 TYR A N 1
ATOM 506 C CA . TYR A 1 71 ? 11.566 2.501 -5.393 1.00 98.12 71 TYR A CA 1
ATOM 507 C C . TYR A 1 71 ? 10.392 2.053 -4.537 1.00 98.12 71 TYR A C 1
ATOM 509 O O . TYR A 1 71 ? 10.302 2.364 -3.350 1.00 98.12 71 TYR A O 1
ATOM 517 N N . GLY A 1 72 ? 9.473 1.321 -5.141 1.00 98.19 72 GLY A N 1
ATOM 518 C CA . GLY A 1 72 ? 8.277 0.884 -4.456 1.00 98.19 72 GLY A CA 1
ATOM 519 C C . GLY A 1 72 ? 7.510 -0.154 -5.238 1.00 98.19 72 GLY A C 1
ATOM 520 O O . GLY A 1 72 ? 7.944 -0.653 -6.280 1.00 98.19 72 GLY A O 1
ATOM 521 N N . GLY A 1 73 ? 6.351 -0.478 -4.698 1.00 98.06 73 GLY A N 1
ATOM 522 C CA . GLY A 1 73 ? 5.426 -1.392 -5.318 1.00 98.06 73 GLY A CA 1
ATOM 523 C C . GLY A 1 73 ? 4.180 -1.567 -4.486 1.00 98.06 73 GLY A C 1
ATOM 524 O O . GLY A 1 73 ? 4.026 -0.987 -3.413 1.00 98.06 73 GLY A O 1
ATOM 525 N N . GLY A 1 74 ? 3.278 -2.387 -4.992 1.00 97.94 74 GLY A N 1
ATOM 526 C CA . GLY A 1 74 ? 2.029 -2.646 -4.314 1.00 97.94 74 GLY A CA 1
ATOM 527 C C . GLY A 1 74 ? 1.324 -3.876 -4.827 1.00 97.94 74 GLY A C 1
ATOM 528 O O . GLY A 1 74 ? 1.672 -4.448 -5.861 1.00 97.94 74 GLY A O 1
ATOM 529 N N . LEU A 1 75 ? 0.332 -4.273 -4.047 1.00 97.56 75 LEU A N 1
ATOM 530 C CA . LEU A 1 75 ? -0.599 -5.344 -4.333 1.00 97.56 75 LEU A CA 1
ATOM 531 C C . LEU A 1 75 ? -1.996 -4.751 -4.250 1.00 97.56 75 LEU A C 1
ATOM 533 O O . LEU A 1 75 ? -2.325 -4.038 -3.305 1.00 97.56 75 LEU A O 1
ATOM 537 N N . GLN A 1 76 ? -2.833 -5.080 -5.214 1.00 96.62 76 GLN A N 1
ATOM 538 C CA . GLN A 1 76 ? -4.242 -4.752 -5.177 1.00 96.62 76 GLN A CA 1
ATOM 539 C C . GLN A 1 76 ? -5.030 -6.011 -5.478 1.00 96.62 76 GLN A C 1
ATOM 541 O O . GLN A 1 76 ? -4.689 -6.757 -6.388 1.00 96.62 76 GLN A O 1
ATOM 546 N N . ALA A 1 77 ? -6.093 -6.241 -4.725 1.00 95.94 77 ALA A N 1
ATOM 547 C CA . ALA A 1 77 ? -7.062 -7.275 -5.022 1.00 95.94 77 ALA A CA 1
ATOM 548 C C . ALA A 1 77 ? -8.466 -6.746 -4.755 1.00 95.94 77 ALA A C 1
ATOM 550 O O . ALA A 1 77 ? -8.662 -5.858 -3.928 1.00 95.94 77 ALA A O 1
ATOM 551 N N . GLY A 1 78 ? -9.464 -7.285 -5.438 1.00 94.81 78 GLY A N 1
ATOM 552 C CA . GLY A 1 78 ? -10.831 -6.876 -5.178 1.00 94.81 78 GLY A CA 1
ATOM 553 C C . GLY A 1 78 ? -11.876 -7.653 -5.948 1.00 94.81 78 GLY A C 1
ATOM 554 O O . GLY A 1 78 ? -11.575 -8.461 -6.826 1.00 94.81 78 GLY A O 1
ATOM 555 N N . SER A 1 79 ? -13.115 -7.368 -5.580 1.00 93.06 79 SER A N 1
ATOM 556 C CA . SER A 1 79 ? -14.345 -7.795 -6.230 1.00 93.06 79 SER A CA 1
ATOM 557 C C . SER A 1 79 ? -15.350 -6.641 -6.228 1.00 93.06 79 SER A C 1
ATOM 559 O O . SER A 1 79 ? -15.036 -5.524 -5.807 1.00 93.06 79 SER A O 1
ATOM 561 N N . SER A 1 80 ? -16.592 -6.903 -6.639 1.00 89.88 80 SER A N 1
ATOM 562 C CA . SER A 1 80 ? -17.675 -5.919 -6.517 1.00 89.88 80 SER A CA 1
ATOM 563 C C . SER A 1 80 ? -17.918 -5.471 -5.072 1.00 89.88 80 SER A C 1
ATOM 565 O O . SER A 1 80 ? -18.334 -4.338 -4.851 1.00 89.88 80 SER A O 1
ATOM 567 N N . ASN A 1 81 ? -17.644 -6.333 -4.087 1.00 92.56 81 ASN A N 1
ATOM 568 C CA . ASN A 1 81 ? -18.016 -6.100 -2.689 1.00 92.56 81 ASN A CA 1
ATOM 569 C C . ASN A 1 81 ? -16.848 -5.632 -1.823 1.00 92.56 81 ASN A C 1
ATOM 571 O O . ASN A 1 81 ? -17.062 -4.883 -0.871 1.00 92.56 81 ASN A O 1
ATOM 575 N N . PHE A 1 82 ? -15.631 -6.076 -2.134 1.00 95.19 82 PHE A N 1
ATOM 576 C CA . PHE A 1 82 ? -14.462 -5.845 -1.294 1.00 95.19 82 PHE A CA 1
ATOM 577 C C . PHE A 1 82 ? -13.277 -5.350 -2.112 1.00 95.19 82 PHE A C 1
ATOM 579 O O . PHE A 1 82 ? -13.063 -5.791 -3.238 1.00 95.19 82 PHE A O 1
ATOM 586 N N . GLY A 1 83 ? -12.479 -4.477 -1.511 1.00 95.62 83 GLY A N 1
ATOM 587 C CA . GLY A 1 83 ? -11.181 -4.058 -2.020 1.00 95.62 83 GLY A CA 1
ATOM 588 C C . GLY A 1 83 ? -10.094 -4.310 -0.983 1.00 95.62 83 GLY A C 1
ATOM 589 O O . GLY A 1 83 ? -10.320 -4.161 0.215 1.00 95.62 83 GLY A O 1
ATOM 590 N N . LEU A 1 84 ? -8.911 -4.675 -1.452 1.00 96.88 84 LEU A N 1
ATOM 591 C CA . LEU A 1 84 ? -7.684 -4.787 -0.681 1.00 96.88 84 LEU A CA 1
ATOM 592 C C . LEU A 1 84 ? -6.585 -4.068 -1.456 1.00 96.88 84 LEU A C 1
ATOM 594 O O . LEU A 1 84 ? -6.417 -4.282 -2.656 1.00 96.88 84 LEU A O 1
ATOM 598 N N . GLY A 1 85 ? -5.819 -3.244 -0.760 1.00 97.44 85 GLY A N 1
ATOM 599 C CA . GLY A 1 85 ? -4.624 -2.620 -1.299 1.00 97.44 85 GLY A CA 1
ATOM 600 C C . GLY A 1 85 ? -3.498 -2.689 -0.286 1.00 97.44 85 GLY A C 1
ATOM 601 O O . GLY A 1 85 ? -3.720 -2.518 0.910 1.00 97.44 85 GLY A O 1
ATOM 602 N N . SER A 1 86 ? -2.282 -2.914 -0.753 1.00 97.75 86 SER A N 1
ATOM 603 C CA . SER A 1 86 ? -1.074 -2.648 0.009 1.00 97.75 86 SER A CA 1
ATOM 604 C C . SER A 1 86 ? -0.019 -2.032 -0.888 1.00 97.75 86 SER A C 1
ATOM 606 O O . SER A 1 86 ? -0.038 -2.189 -2.109 1.00 97.75 86 SER A O 1
ATOM 608 N N . GLY A 1 87 ? 0.891 -1.293 -0.277 1.00 98.25 87 GLY A N 1
ATOM 609 C CA . GLY A 1 87 ? 1.947 -0.610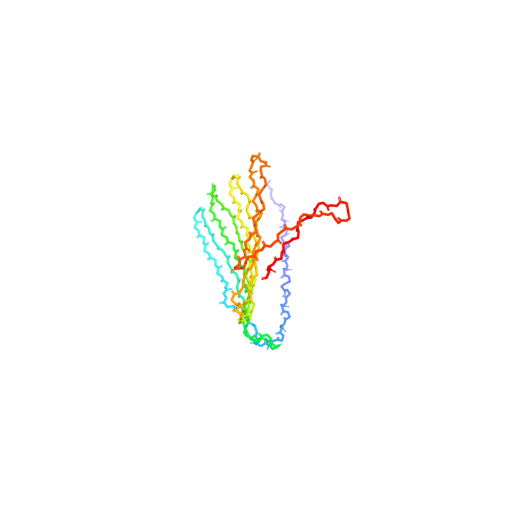 -0.994 1.00 98.25 87 GLY A CA 1
ATOM 610 C C . GLY A 1 87 ? 3.133 -0.336 -0.100 1.00 98.25 87 GLY A C 1
ATOM 611 O O . GLY A 1 87 ? 3.012 -0.273 1.123 1.00 98.25 87 GLY A O 1
ATOM 612 N N . PHE A 1 88 ? 4.284 -0.168 -0.722 1.00 98.25 88 PHE A N 1
ATOM 613 C CA . PHE A 1 88 ? 5.477 0.310 -0.063 1.00 98.25 88 PHE A CA 1
ATOM 614 C C . PHE A 1 88 ? 6.223 1.261 -0.987 1.00 98.25 88 PHE A C 1
ATOM 616 O O . PHE A 1 88 ? 6.260 1.066 -2.201 1.00 98.25 88 PHE A O 1
ATOM 623 N N . THR A 1 89 ? 6.845 2.262 -0.385 1.00 98.38 89 THR A N 1
ATOM 624 C CA . THR A 1 89 ? 7.722 3.209 -1.066 1.00 98.38 89 THR A CA 1
ATOM 625 C C . THR A 1 89 ? 8.931 3.439 -0.184 1.00 98.38 89 THR A C 1
ATOM 627 O O . THR A 1 89 ? 8.797 3.654 1.019 1.00 98.38 89 THR A O 1
ATOM 630 N N . ILE A 1 90 ? 10.110 3.394 -0.782 1.00 98.38 90 ILE A N 1
ATOM 631 C CA . ILE A 1 90 ? 11.379 3.678 -0.131 1.00 98.38 90 ILE A CA 1
ATOM 632 C C . ILE A 1 90 ? 12.053 4.793 -0.919 1.00 98.38 90 ILE A C 1
ATOM 634 O O . ILE A 1 90 ? 12.221 4.700 -2.133 1.00 98.38 90 ILE A O 1
ATOM 638 N N . THR A 1 91 ? 12.423 5.851 -0.214 1.00 98.31 91 THR A N 1
ATOM 639 C CA . THR A 1 91 ? 13.259 6.953 -0.693 1.00 98.31 91 THR A CA 1
ATOM 640 C C . THR A 1 91 ? 14.599 6.903 0.054 1.00 98.31 91 THR A C 1
ATOM 642 O O . THR A 1 91 ? 14.762 6.081 0.963 1.00 98.31 91 THR A O 1
ATOM 645 N N . PRO A 1 92 ? 15.577 7.767 -0.264 1.00 97.50 92 PRO A N 1
ATOM 646 C CA . PRO A 1 92 ? 16.768 7.896 0.566 1.00 97.50 92 PRO A CA 1
ATOM 647 C C . PRO A 1 92 ? 16.446 8.169 2.043 1.00 97.50 92 PRO A C 1
ATOM 649 O O . PRO A 1 92 ? 17.128 7.635 2.919 1.00 97.50 92 PRO A O 1
ATOM 652 N N . ASP A 1 93 ? 15.401 8.937 2.341 1.00 97.88 93 ASP A N 1
ATOM 653 C CA . ASP A 1 93 ? 15.153 9.433 3.697 1.00 97.88 93 ASP A CA 1
ATOM 654 C C . ASP A 1 93 ? 14.014 8.725 4.425 1.00 97.88 93 ASP A C 1
ATOM 656 O O . ASP A 1 93 ? 13.943 8.806 5.653 1.00 97.88 93 ASP A O 1
ATOM 660 N N . THR A 1 94 ? 13.138 8.024 3.709 1.00 98.19 94 THR A N 1
ATOM 661 C CA . THR A 1 94 ? 11.919 7.449 4.283 1.00 98.19 94 THR A CA 1
ATOM 662 C C . THR A 1 94 ? 11.589 6.071 3.722 1.00 98.19 94 THR A C 1
ATOM 664 O O . THR A 1 94 ? 11.849 5.760 2.562 1.00 98.19 94 THR A O 1
ATOM 667 N N . ILE A 1 95 ? 10.958 5.252 4.557 1.00 98.25 95 ILE A N 1
ATOM 668 C CA . ILE A 1 95 ? 10.222 4.054 4.169 1.00 98.25 95 ILE A CA 1
ATOM 669 C C . ILE A 1 95 ? 8.768 4.247 4.573 1.00 98.25 95 ILE A C 1
ATOM 671 O O . ILE A 1 95 ? 8.478 4.572 5.720 1.00 98.25 95 ILE A O 1
ATOM 675 N N . THR A 1 96 ? 7.854 4.006 3.647 1.00 98.25 96 THR A N 1
ATOM 676 C CA . THR A 1 96 ? 6.418 4.004 3.902 1.0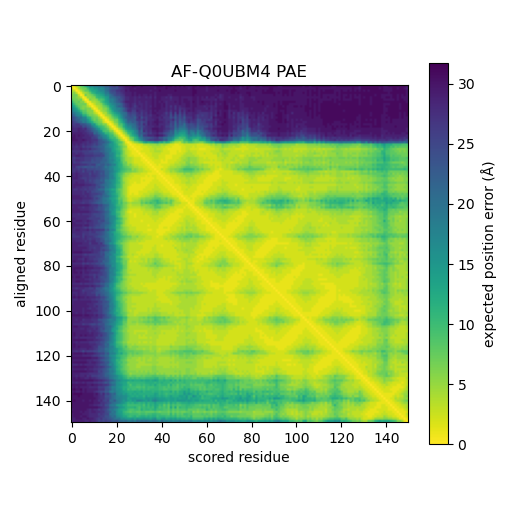0 98.25 96 THR A CA 1
ATOM 677 C C . THR A 1 96 ? 5.857 2.648 3.513 1.00 98.25 96 THR A C 1
ATOM 679 O O . THR A 1 96 ? 6.134 2.156 2.424 1.00 98.25 96 THR A O 1
ATOM 682 N N . ILE A 1 97 ? 5.064 2.043 4.393 1.00 98.19 97 ILE A N 1
ATOM 683 C CA . ILE A 1 97 ? 4.357 0.781 4.164 1.00 98.19 97 ILE A CA 1
ATOM 684 C C . ILE A 1 97 ? 2.888 1.023 4.479 1.00 98.19 97 ILE A C 1
ATOM 686 O O . ILE A 1 97 ? 2.557 1.489 5.565 1.00 98.19 97 ILE A O 1
ATOM 690 N N . GLY A 1 98 ? 2.003 0.707 3.545 1.00 98.00 98 GLY A N 1
ATOM 691 C CA . GLY A 1 98 ? 0.569 0.895 3.690 1.00 98.00 98 GLY A CA 1
ATOM 692 C C . GLY A 1 98 ? -0.213 -0.373 3.395 1.00 98.00 98 GLY A C 1
ATOM 693 O O . GLY A 1 98 ? 0.170 -1.171 2.539 1.00 98.00 98 GLY A O 1
ATOM 694 N N . ALA A 1 99 ? -1.338 -0.533 4.079 1.00 97.94 99 ALA A N 1
ATOM 695 C CA . ALA A 1 99 ? -2.359 -1.513 3.741 1.00 97.94 99 ALA A CA 1
ATOM 696 C C . ALA A 1 99 ? -3.745 -0.916 3.991 1.00 97.94 99 ALA A C 1
ATOM 698 O O . ALA A 1 99 ? -3.929 -0.119 4.909 1.00 97.94 99 ALA A O 1
ATOM 699 N N . GLY A 1 100 ? -4.729 -1.305 3.193 1.00 97.06 100 GLY A N 1
ATOM 700 C CA . GLY A 1 100 ? -6.090 -0.815 3.319 1.00 97.06 100 GLY A CA 1
ATOM 701 C C . GLY A 1 100 ? -7.114 -1.787 2.770 1.00 97.06 100 GLY A C 1
ATOM 702 O O . GLY A 1 100 ? -6.824 -2.604 1.896 1.00 97.06 100 GLY A O 1
ATOM 703 N N . ILE A 1 101 ? -8.322 -1.676 3.305 1.00 96.38 101 ILE A N 1
ATOM 704 C CA . ILE A 1 101 ? -9.490 -2.443 2.900 1.00 96.38 101 ILE A CA 1
ATOM 705 C C . ILE A 1 101 ? -10.624 -1.499 2.510 1.00 96.38 101 ILE A C 1
ATOM 707 O O . ILE A 1 101 ? -10.774 -0.412 3.072 1.00 96.38 101 ILE A O 1
ATOM 711 N N . GLY A 1 102 ? -11.437 -1.945 1.562 1.00 95.94 102 GLY A N 1
ATOM 712 C CA . GLY A 1 102 ? -12.683 -1.311 1.156 1.00 95.94 102 GLY A CA 1
ATOM 713 C C . GLY A 1 102 ? -13.842 -2.295 1.263 1.00 95.94 102 GLY A C 1
ATOM 714 O O . GLY A 1 102 ? -13.716 -3.461 0.891 1.00 95.94 102 GLY A O 1
ATOM 715 N N . LEU A 1 103 ? -14.969 -1.815 1.770 1.00 94.62 103 LEU A N 1
ATOM 716 C CA . LEU A 1 103 ? -16.265 -2.479 1.801 1.00 94.62 103 LEU A CA 1
ATOM 717 C C . LEU A 1 103 ? -17.178 -1.699 0.849 1.00 94.62 103 LEU A C 1
ATOM 719 O O . LEU A 1 103 ? -17.869 -0.763 1.252 1.00 94.62 103 LEU A O 1
ATOM 723 N N . ASN A 1 104 ? -17.137 -2.048 -0.435 1.00 89.25 104 ASN A N 1
ATOM 724 C CA . ASN A 1 104 ? -17.711 -1.237 -1.513 1.00 89.25 104 ASN A CA 1
ATOM 725 C C . ASN A 1 104 ? -19.227 -1.064 -1.356 1.00 89.25 104 ASN A C 1
ATOM 727 O O . ASN A 1 104 ? -19.753 0.026 -1.557 1.00 89.25 104 ASN A O 1
ATOM 731 N N . THR A 1 105 ? -19.929 -2.119 -0.936 1.00 90.56 105 THR A N 1
ATOM 732 C CA . THR A 1 105 ? -21.386 -2.090 -0.724 1.00 90.56 105 THR A CA 1
ATOM 733 C C . THR A 1 105 ? -21.804 -1.220 0.458 1.00 90.56 105 THR A C 1
ATOM 735 O O . THR A 1 105 ? -22.899 -0.668 0.449 1.00 90.56 105 THR A O 1
ATOM 738 N N . ALA A 1 106 ? -20.937 -1.082 1.461 1.00 92.44 106 ALA A N 1
ATOM 739 C CA . ALA A 1 106 ? -21.157 -0.231 2.627 1.00 92.44 106 ALA A CA 1
ATOM 740 C C . ALA A 1 106 ? -20.561 1.176 2.454 1.00 92.44 106 ALA A C 1
ATOM 742 O O . ALA A 1 106 ? -20.663 1.988 3.368 1.00 92.44 106 ALA A O 1
ATOM 743 N N . ASN A 1 107 ? -19.914 1.449 1.312 1.00 92.75 107 ASN A N 1
ATOM 744 C CA . ASN A 1 107 ? -19.115 2.650 1.072 1.00 92.75 107 ASN A CA 1
ATOM 745 C C . ASN A 1 107 ? -18.174 2.974 2.250 1.00 92.75 107 ASN A C 1
ATOM 747 O O . ASN A 1 107 ? -18.078 4.116 2.702 1.00 92.75 107 ASN A O 1
ATOM 751 N N . ALA A 1 108 ? -17.526 1.937 2.786 1.00 93.75 108 ALA A N 1
ATOM 752 C CA . ALA A 1 108 ? -16.649 2.053 3.940 1.00 93.75 108 ALA A CA 1
ATOM 753 C C . ALA A 1 108 ? -15.219 1.641 3.591 1.00 93.75 108 ALA A C 1
ATOM 755 O O . ALA A 1 108 ? -15.004 0.741 2.781 1.00 93.75 108 ALA A O 1
ATOM 756 N N . SER A 1 109 ? -14.228 2.270 4.211 1.00 94.88 109 SER A N 1
ATOM 757 C CA . SER A 1 109 ? -12.823 1.914 4.039 1.00 94.88 109 SER A CA 1
ATOM 758 C C . SER A 1 109 ? -12.021 2.187 5.302 1.00 94.88 109 SER A C 1
ATOM 760 O O . SER A 1 109 ? -12.388 3.018 6.133 1.00 94.88 109 SER A O 1
ATOM 762 N N . ALA A 1 110 ? -10.919 1.461 5.442 1.00 94.81 110 ALA A N 1
ATOM 763 C CA . ALA A 1 110 ? -9.944 1.662 6.500 1.00 94.81 110 ALA A CA 1
ATOM 764 C C . ALA A 1 110 ? -8.542 1.383 5.961 1.00 94.81 110 ALA A C 1
ATOM 766 O O . ALA A 1 110 ? -8.357 0.470 5.155 1.00 94.81 110 ALA A O 1
ATOM 767 N N . SER A 1 111 ? -7.548 2.137 6.416 1.00 95.88 111 SER A N 1
ATOM 768 C CA . SER A 1 111 ? -6.152 1.926 6.057 1.00 95.88 111 SER A CA 1
ATOM 769 C C . SER A 1 111 ? -5.207 2.236 7.208 1.00 95.88 111 SER A C 1
ATOM 771 O O . SER A 1 111 ? -5.502 3.019 8.110 1.00 95.88 111 SER A O 1
ATOM 773 N N . VAL A 1 112 ? -4.051 1.586 7.163 1.00 95.56 112 VAL A N 1
ATOM 774 C CA . VAL A 1 112 ? -2.909 1.825 8.037 1.00 95.56 112 VAL A CA 1
ATOM 775 C C . VAL A 1 112 ? -1.704 2.174 7.188 1.00 95.56 112 VAL A C 1
ATOM 777 O O . VAL A 1 112 ? -1.494 1.591 6.123 1.00 95.56 112 VAL A O 1
ATOM 780 N N . GLN A 1 113 ? -0.902 3.103 7.680 1.00 97.56 113 GLN A N 1
ATOM 781 C CA . GLN A 1 113 ? 0.366 3.485 7.095 1.00 97.56 113 GLN A CA 1
ATOM 782 C C . GLN A 1 113 ? 1.424 3.567 8.189 1.00 97.56 113 GLN A C 1
ATOM 784 O O . GLN A 1 113 ? 1.235 4.240 9.196 1.00 97.56 113 GLN A O 1
ATOM 789 N N . PHE A 1 114 ? 2.539 2.888 7.967 1.00 97.38 114 PHE A N 1
ATOM 790 C CA . PHE A 1 114 ? 3.744 2.983 8.770 1.00 97.38 114 PHE A CA 1
ATOM 791 C C . PHE A 1 114 ? 4.761 3.792 7.984 1.00 97.38 114 PHE A C 1
ATOM 793 O O . PHE A 1 114 ? 5.073 3.430 6.850 1.00 97.38 114 PHE A O 1
ATOM 800 N N . THR A 1 115 ? 5.298 4.842 8.590 1.00 98.12 115 THR A N 1
ATOM 801 C CA . THR A 1 115 ? 6.382 5.629 8.012 1.00 98.12 115 THR A CA 1
ATOM 802 C C . THR A 1 115 ? 7.568 5.600 8.959 1.00 98.12 115 THR A C 1
ATOM 804 O O . THR A 1 115 ? 7.454 5.978 10.120 1.00 98.12 115 THR A O 1
ATOM 807 N N . GLY A 1 116 ? 8.708 5.127 8.474 1.00 98.06 116 GLY A N 1
ATOM 808 C CA . GLY A 1 116 ? 9.992 5.234 9.151 1.00 98.06 116 GLY A CA 1
ATOM 809 C C . GLY A 1 116 ? 10.868 6.242 8.423 1.00 98.06 116 GLY A C 1
ATOM 810 O O . GLY A 1 116 ? 10.930 6.229 7.196 1.00 98.06 116 GLY A O 1
ATOM 811 N N . SER A 1 117 ? 11.572 7.083 9.166 1.00 97.69 117 SER A N 1
ATOM 812 C CA . SER A 1 117 ? 12.513 8.053 8.603 1.00 97.69 117 SER A CA 1
ATOM 813 C C . SER A 1 117 ? 13.942 7.703 9.002 1.00 97.69 117 SER A C 1
ATOM 815 O O . SER A 1 117 ? 14.191 7.158 10.078 1.00 97.69 117 SER A O 1
ATOM 817 N N . ARG A 1 118 ? 14.913 8.070 8.162 1.00 97.00 118 ARG A N 1
ATOM 818 C CA . ARG A 1 118 ? 16.352 7.844 8.381 1.00 97.00 118 ARG A CA 1
ATOM 819 C C . ARG A 1 118 ? 16.859 8.442 9.701 1.00 97.00 118 ARG A C 1
ATOM 821 O O . ARG A 1 118 ? 17.815 7.934 10.277 1.00 97.00 118 ARG A O 1
ATOM 828 N N . ASN A 1 119 ? 16.209 9.492 10.202 1.00 95.94 119 ASN A N 1
ATOM 829 C CA . ASN A 1 119 ? 16.512 10.116 11.495 1.00 95.94 119 ASN A CA 1
ATOM 830 C C . ASN A 1 119 ? 16.024 9.308 12.721 1.00 95.94 119 ASN A C 1
ATOM 832 O O . ASN A 1 119 ? 16.203 9.759 13.848 1.00 95.94 119 ASN A O 1
ATOM 836 N N . GLY A 1 120 ? 15.399 8.144 12.516 1.00 94.81 120 GLY A N 1
ATOM 837 C CA . GLY A 1 120 ? 14.904 7.265 13.575 1.00 94.81 120 GLY A CA 1
ATOM 838 C C . GLY A 1 120 ? 13.456 7.513 14.005 1.00 94.81 120 GLY A C 1
ATOM 839 O O . GLY A 1 120 ? 12.972 6.803 14.885 1.00 94.81 120 GLY A O 1
ATOM 840 N N . SER A 1 121 ? 12.739 8.475 13.410 1.00 96.81 121 SER A N 1
ATOM 841 C CA . SER A 1 121 ? 11.315 8.661 13.709 1.00 96.81 121 SER A CA 1
ATOM 842 C C . SER A 1 121 ? 10.465 7.560 13.079 1.00 96.81 121 SER A C 1
ATOM 844 O O . SER A 1 121 ? 10.680 7.198 11.920 1.00 96.81 121 SER A O 1
ATOM 846 N N . VAL A 1 122 ? 9.457 7.091 13.814 1.00 95.88 122 VAL A N 1
ATOM 847 C CA . VAL A 1 122 ? 8.434 6.166 13.318 1.00 95.88 122 VAL A CA 1
ATOM 848 C C . VAL A 1 122 ? 7.060 6.781 13.548 1.00 95.88 122 VAL A C 1
ATOM 850 O O . VAL A 1 122 ? 6.751 7.213 14.657 1.00 95.88 122 VAL A O 1
ATOM 853 N N . GLU A 1 123 ? 6.238 6.788 12.508 1.00 95.56 123 GLU A N 1
ATOM 854 C CA . GLU A 1 123 ? 4.847 7.223 12.533 1.00 95.56 123 GLU A CA 1
ATOM 855 C C . GLU A 1 123 ? 3.935 6.064 12.120 1.00 95.56 123 GLU A C 1
ATOM 857 O O . GLU A 1 123 ? 4.232 5.322 11.181 1.00 95.56 123 GLU A O 1
ATOM 862 N N . LEU A 1 124 ? 2.814 5.920 12.826 1.00 93.81 124 LEU A N 1
ATOM 863 C CA . LEU A 1 124 ? 1.711 5.048 12.446 1.00 93.81 124 LEU A CA 1
ATOM 864 C C . LEU A 1 124 ? 0.461 5.904 12.270 1.00 93.81 124 LEU A C 1
ATOM 866 O O . LEU A 1 124 ? -0.065 6.445 13.242 1.00 93.81 124 LEU A O 1
ATOM 870 N N . THR A 1 125 ? -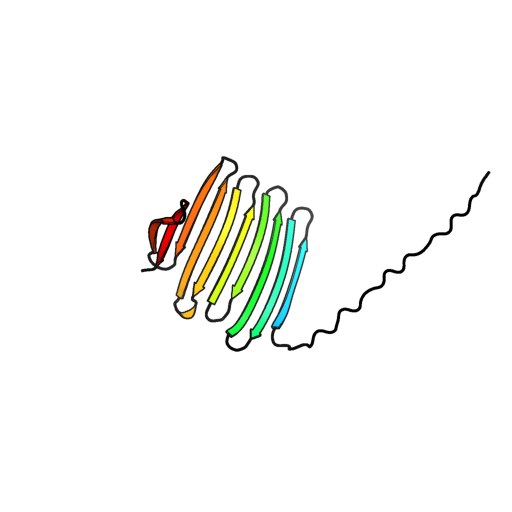0.033 5.964 11.041 1.00 92.94 125 THR A N 1
ATOM 871 C CA . THR A 1 125 ? -1.242 6.694 10.680 1.00 92.94 125 THR A CA 1
ATOM 872 C C . THR A 1 125 ? -2.343 5.709 10.324 1.00 92.94 125 THR A C 1
ATOM 874 O O . THR A 1 125 ? -2.176 4.835 9.474 1.00 92.94 125 THR A O 1
ATOM 877 N N . PHE A 1 126 ? -3.483 5.844 10.995 1.00 92.25 126 PHE A N 1
ATOM 878 C CA . PHE A 1 126 ? -4.700 5.105 10.690 1.00 92.25 126 PHE A CA 1
ATOM 879 C C . PHE A 1 126 ? -5.715 6.060 10.051 1.00 92.25 126 PHE A C 1
ATOM 881 O O . PHE A 1 126 ? -5.935 7.155 10.566 1.00 92.25 126 PHE A O 1
ATOM 888 N N . SER A 1 127 ? -6.367 5.636 8.969 1.00 92.19 127 SER A N 1
ATOM 889 C CA . SER A 1 127 ? -7.435 6.386 8.304 1.00 92.19 127 SER A CA 1
ATOM 890 C C . SER A 1 127 ? -8.672 5.512 8.110 1.00 92.19 127 SER A C 1
ATOM 892 O O . SER A 1 127 ? -8.564 4.308 7.893 1.00 92.19 127 SER A O 1
ATOM 894 N N . SER A 1 128 ? -9.860 6.106 8.203 1.00 93.25 128 SER A N 1
ATOM 895 C CA . SER A 1 128 ? -11.139 5.426 7.985 1.00 93.25 128 SER A CA 1
ATOM 896 C C . SER A 1 128 ? -12.168 6.393 7.417 1.00 93.25 128 SER A C 1
ATOM 898 O O . SER A 1 128 ? -12.151 7.583 7.726 1.00 93.25 128 SER A O 1
ATOM 900 N N . SER A 1 129 ? -13.085 5.871 6.605 1.00 93.44 129 SER A N 1
ATOM 901 C CA . SER A 1 129 ? -14.223 6.623 6.066 1.00 93.44 129 SER A CA 1
ATOM 902 C C . SER A 1 129 ? -15.295 6.944 7.118 1.00 93.44 129 SER A C 1
ATOM 904 O O . SER A 1 129 ? -16.159 7.781 6.877 1.00 93.44 129 SER A O 1
ATOM 906 N N . ALA A 1 130 ? -15.260 6.265 8.267 1.00 89.69 130 ALA A N 1
ATOM 907 C CA . ALA A 1 130 ? -16.132 6.492 9.416 1.00 89.69 130 ALA A CA 1
ATOM 908 C C . ALA A 1 130 ? -15.318 6.917 10.653 1.00 89.69 130 ALA A C 1
ATOM 910 O O . ALA A 1 130 ? -14.141 6.544 10.758 1.00 89.69 130 ALA A O 1
ATOM 911 N N . PRO A 1 131 ? -15.927 7.644 11.613 1.00 89.19 131 PRO A N 1
ATOM 912 C CA . PRO A 1 131 ? -15.290 7.953 12.887 1.00 89.19 131 PRO A CA 1
ATOM 913 C C . PRO A 1 131 ? -14.735 6.697 13.558 1.00 89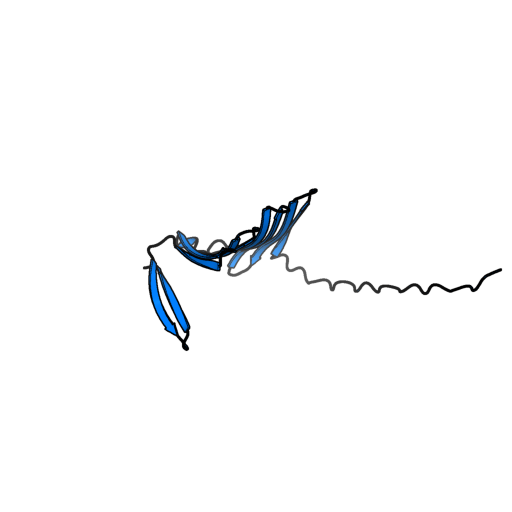.19 131 PRO A C 1
ATOM 915 O O . PRO A 1 131 ? -15.398 5.660 13.617 1.00 89.19 131 PRO A O 1
ATOM 918 N N . ILE A 1 132 ? -13.510 6.802 14.068 1.00 88.44 132 ILE A N 1
ATOM 919 C CA . ILE A 1 132 ? -12.804 5.691 14.692 1.00 88.44 132 ILE A CA 1
ATOM 920 C C . ILE A 1 132 ? -12.429 6.004 16.136 1.00 88.44 132 ILE A C 1
ATOM 922 O O . ILE A 1 132 ? -11.955 7.094 16.449 1.00 88.44 132 ILE A O 1
ATOM 926 N N . ALA A 1 133 ? -12.606 5.015 17.009 1.00 89.56 133 ALA A N 1
ATOM 927 C CA . ALA A 1 133 ? -12.081 5.026 18.363 1.00 89.56 133 ALA A CA 1
ATOM 928 C C . ALA A 1 133 ? -10.867 4.091 18.453 1.00 89.56 133 ALA A C 1
ATOM 930 O O . ALA A 1 133 ? -10.984 2.892 18.186 1.00 89.56 133 ALA A O 1
ATOM 931 N N . CYS A 1 134 ? -9.713 4.635 18.843 1.00 88.62 134 CYS A N 1
ATOM 932 C CA . CYS A 1 134 ? -8.494 3.876 19.110 1.00 88.62 134 CYS A CA 1
ATOM 933 C C . CYS A 1 134 ? -8.241 3.807 20.617 1.00 88.62 134 CYS A C 1
ATOM 935 O O . CYS A 1 134 ? -8.133 4.836 21.281 1.00 88.62 134 CYS A O 1
ATOM 937 N N . VAL A 1 135 ? -8.134 2.592 21.151 1.00 91.88 135 VAL A N 1
ATOM 938 C CA . VAL A 1 135 ? -7.912 2.343 22.578 1.00 91.88 135 VAL A CA 1
ATOM 939 C C . VAL A 1 135 ? -6.558 1.649 22.762 1.00 91.88 135 VAL A C 1
ATOM 941 O O . VAL A 1 135 ? -6.353 0.567 22.194 1.00 91.88 135 VAL A O 1
ATOM 944 N N . PRO A 1 136 ? -5.622 2.244 23.524 1.00 92.75 136 PRO A N 1
ATOM 945 C CA . PRO A 1 136 ? -4.380 1.579 23.892 1.00 92.75 136 PRO A CA 1
ATOM 946 C C . PRO A 1 136 ? -4.643 0.460 24.909 1.00 92.75 136 PRO A C 1
ATOM 948 O O . PRO A 1 136 ? -5.568 0.532 25.716 1.00 92.75 136 PRO A O 1
ATOM 951 N N . GLY A 1 137 ? -3.812 -0.578 24.895 1.00 93.44 137 GLY A N 1
ATOM 952 C CA . GLY A 1 137 ? -3.908 -1.697 25.827 1.00 93.44 137 GLY A CA 1
ATOM 953 C C . GLY A 1 137 ? -2.646 -2.551 25.865 1.00 93.44 137 GLY A C 1
ATOM 954 O O . GLY A 1 137 ? -1.642 -2.233 25.230 1.00 93.44 137 GLY A O 1
ATOM 955 N N . MET A 1 138 ? -2.716 -3.660 26.602 1.00 94.69 138 MET A N 1
ATOM 956 C CA . MET A 1 138 ? -1.641 -4.646 26.720 1.00 94.69 138 MET A CA 1
ATOM 957 C C . MET A 1 138 ? -2.163 -6.034 26.349 1.00 94.69 138 MET A C 1
ATOM 959 O O . MET A 1 138 ? -3.244 -6.429 26.787 1.00 94.69 138 MET A O 1
ATOM 963 N N . ARG A 1 139 ? -1.393 -6.788 25.563 1.00 93.31 139 ARG A N 1
ATOM 964 C CA . ARG A 1 139 ? -1.650 -8.206 25.273 1.00 93.31 139 ARG A CA 1
ATOM 965 C C . ARG A 1 139 ? -0.321 -8.950 25.221 1.00 93.31 139 ARG A C 1
ATOM 967 O O . ARG A 1 139 ? 0.587 -8.514 24.523 1.00 93.31 139 ARG A O 1
ATOM 974 N N . ASP A 1 140 ? -0.195 -10.032 25.986 1.00 93.88 140 ASP A N 1
ATOM 975 C CA . ASP A 1 140 ? 1.017 -10.867 26.052 1.00 93.88 140 ASP A CA 1
ATOM 976 C C . ASP A 1 140 ? 2.307 -10.063 26.316 1.00 93.88 140 ASP A C 1
ATOM 978 O O . ASP A 1 140 ? 3.342 -10.272 25.685 1.00 93.88 140 ASP A O 1
ATOM 982 N N . GLY A 1 141 ? 2.225 -9.075 27.216 1.00 93.31 141 GLY A N 1
ATOM 983 C CA . GLY A 1 141 ? 3.345 -8.191 27.565 1.00 93.31 141 GLY A CA 1
ATOM 984 C C . GLY A 1 141 ? 3.702 -7.141 26.505 1.00 93.31 141 GLY A C 1
ATOM 985 O O . GLY A 1 141 ? 4.669 -6.408 26.691 1.00 93.31 141 GLY A O 1
ATOM 986 N N . LYS A 1 142 ? 2.935 -7.035 25.413 1.00 92.44 142 LYS A N 1
ATOM 987 C CA . LYS A 1 142 ? 3.144 -6.059 24.337 1.00 92.44 142 LYS A CA 1
ATOM 988 C C . LYS A 1 142 ? 2.090 -4.958 24.385 1.00 92.44 142 LYS A C 1
ATOM 990 O O . LYS A 1 142 ? 0.900 -5.243 24.545 1.00 92.44 142 LYS A O 1
ATOM 995 N N . SER A 1 143 ? 2.526 -3.718 24.180 1.00 91.12 143 SER A N 1
ATOM 996 C CA . SER A 1 143 ? 1.625 -2.590 23.946 1.00 91.12 143 SER A CA 1
ATOM 997 C C . SER A 1 143 ? 0.882 -2.787 22.629 1.00 91.12 143 SER A C 1
ATOM 999 O O . SER A 1 143 ? 1.493 -3.077 21.600 1.00 91.12 143 SER A O 1
ATOM 1001 N N . ILE A 1 144 ? -0.436 -2.620 22.658 1.00 91.06 144 ILE A N 1
ATOM 1002 C CA . ILE A 1 144 ? -1.302 -2.689 21.481 1.00 91.06 144 ILE A CA 1
ATOM 1003 C C . ILE A 1 144 ? -2.158 -1.429 21.388 1.00 91.06 144 ILE A C 1
ATOM 1005 O O . ILE A 1 144 ? -2.511 -0.831 22.402 1.00 91.06 144 ILE A O 1
ATOM 1009 N N . VAL A 1 145 ? -2.546 -1.058 20.172 1.00 89.62 145 VAL A N 1
ATOM 1010 C CA . VAL A 1 145 ? -3.597 -0.066 19.924 1.00 89.62 145 VAL A CA 1
ATOM 1011 C C . VAL A 1 145 ? -4.668 -0.756 19.095 1.00 89.62 145 VAL A C 1
ATOM 1013 O O . VAL A 1 145 ? -4.381 -1.292 18.028 1.00 89.62 145 VAL A O 1
ATOM 1016 N N . THR A 1 146 ? -5.896 -0.799 19.611 1.00 89.12 146 THR A N 1
ATOM 1017 C CA . THR A 1 146 ? -7.041 -1.370 18.892 1.00 89.12 146 THR A CA 1
ATOM 1018 C C . THR A 1 146 ? -7.931 -0.243 18.415 1.00 89.12 146 THR A C 1
ATOM 1020 O O . THR A 1 146 ? -8.446 0.512 19.235 1.00 89.12 146 THR A O 1
ATOM 1023 N N . CYS A 1 147 ? -8.141 -0.160 17.108 1.00 86.69 147 CYS A N 1
ATOM 1024 C CA . CYS A 1 147 ? -8.974 0.859 16.494 1.00 86.69 147 CYS A CA 1
ATOM 1025 C C . CYS A 1 147 ? -10.247 0.231 15.904 1.00 86.69 147 CYS A C 1
ATOM 1027 O O . CYS A 1 147 ? -10.168 -0.807 15.245 1.00 86.69 147 CYS A O 1
ATOM 1029 N N . LYS A 1 148 ? -11.419 0.826 16.164 1.00 85.25 148 LYS A N 1
ATOM 1030 C CA . LYS A 1 148 ? -12.723 0.355 15.661 1.00 85.25 148 LYS A CA 1
ATOM 1031 C C . LYS A 1 148 ? -13.598 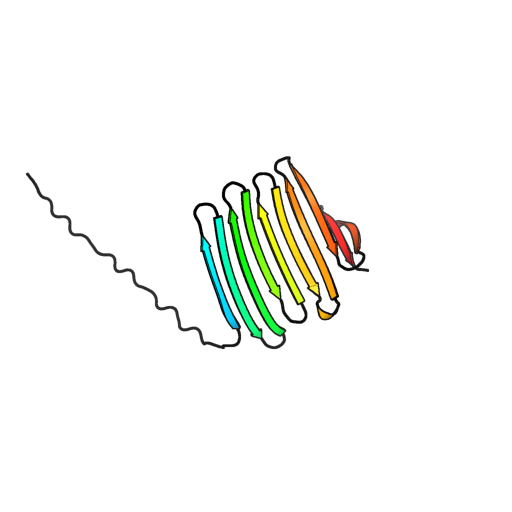1.509 15.183 1.00 85.25 148 LYS A C 1
ATOM 1033 O O . LYS A 1 148 ? -13.730 2.511 15.886 1.00 85.25 148 LYS A O 1
ATOM 1038 N N . THR A 1 149 ? -14.213 1.342 14.018 1.00 81.69 149 THR A N 1
ATOM 1039 C CA . THR A 1 149 ? -15.276 2.229 13.531 1.00 81.69 149 THR A CA 1
ATOM 1040 C C . THR A 1 149 ? -16.512 2.117 14.426 1.00 81.69 149 THR A C 1
ATOM 1042 O O . THR A 1 149 ? -16.810 1.014 14.896 1.00 81.69 149 THR A O 1
ATOM 1045 N N . MET A 1 150 ? -17.191 3.240 14.677 1.00 68.19 150 MET A N 1
ATOM 1046 C CA . MET A 1 150 ? -18.435 3.294 15.464 1.00 68.19 150 MET A CA 1
ATOM 1047 C C . MET A 1 150 ? -19.686 3.186 14.598 1.00 68.19 150 MET A C 1
ATOM 1049 O O . MET A 1 150 ? -19.628 3.639 13.433 1.00 68.19 150 ME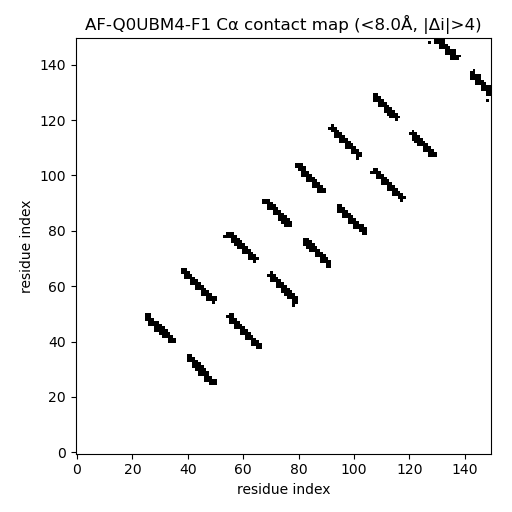T A O 1
#

Foldseek 3Di:
DDDDDDDDDDDDDDDDPDDPPPPPVFKDWPDFDKDDDDFWIKTKTKMWGQDPPQGTKIKMKMKIDGHQAKIKMKIWIDGQAKIKIWMWMDHPFKIKTKIKMAGNVVRKIKMWMWMATPVGDIDIDIDIPADKDWDWDDDPNDIDIDIDGD

Mean predicted aligned error: 10.53 Å

Radius of gyration: 24.09 Å; Cα contacts (8 Å, |Δi|>4): 292; chains: 1; bounding box: 77×42×58 Å

Nearest PDB structures (foldseek):
  3dyo-assembly1_B  TM=5.405E-01  e=1.301E+00  Escherichia coli K-12
  8ri6-assembly1_C  TM=5.408E-01  e=2.638E+00  Escherichia coli
  7brs-assembly2_B  TM=4.960E-01  e=2.508E+00  Escherichia coli K-12
  3vd3-assembly1_D  TM=5.397E-01  e=3.571E+00  Escherichia coli
  1px3-assembly1_C  TM=3.251E-01  e=1.119E+00  Escherichia coli

Organism: Phaeosphaeria nodorum (strain SN15 / ATCC MYA-4574 / FGSC 10173) (NCBI:txid321614)

Solvent-accessible surface area (backbone atoms only — not comparable to full-atom values): 8615 Å² total; per-residue (Å²): 133,86,82,88,87,80,84,83,83,82,83,80,80,81,79,76,79,78,76,82,72,83,80,67,84,44,58,44,79,76,45,78,51,73,49,76,62,98,56,36,37,38,40,37,43,28,37,36,36,52,45,89,94,68,42,50,37,39,38,34,38,37,38,39,39,32,69,98,55,34,39,36,35,36,40,39,38,36,39,79,52,36,36,40,39,35,37,37,40,37,40,90,55,37,38,38,42,37,40,37,43,33,35,54,83,72,74,36,40,41,34,43,36,41,37,39,36,74,90,70,52,75,48,79,48,76,49,56,74,54,67,67,54,72,46,76,50,75,55,96,93,36,83,43,73,52,72,44,72,118